Protein AF-A0A7S8IW99-F1 (afdb_monomer_lite)

Radius of gyration: 16.14 Å; chains: 1; bounding box: 48×27×39 Å

Foldseek 3Di:
DAAKFKKKKKWWWFFPFPDPPVDPPPPPDRKIKIFIWIWMAGLHVQDIWTWTWMWTADPVRDIDTQAIWIWDDKDDDRVDQKIKGWTDGPVDPDIKIKIKGQDDPPSQKMKMKIKGWTQDPVPRDIGMIITMMIIGTDD

pLDDT: mean 89.59, std 14.73, range [42.19, 98.81]

Structure (mmCIF, N/CA/C/O backbone):
data_AF-A0A7S8IW99-F1
#
_entry.id   AF-A0A7S8IW99-F1
#
loop_
_atom_site.group_PDB
_atom_site.id
_atom_site.type_symbol
_atom_site.label_atom_id
_atom_site.label_alt_id
_atom_site.label_comp_id
_atom_site.label_asym_id
_atom_site.label_entity_id
_atom_site.label_seq_id
_atom_site.pdbx_PDB_ins_code
_atom_site.Cartn_x
_atom_site.Cartn_y
_atom_site.Cartn_z
_atom_site.occupancy
_atom_site.B_iso_or_equiv
_atom_site.auth_seq_id
_atom_site.auth_comp_id
_atom_site.auth_asym_id
_atom_site.auth_atom_id
_atom_site.pdbx_PDB_model_num
ATOM 1 N N . MET A 1 1 ? -11.623 -0.094 19.473 1.00 73.94 1 MET A N 1
ATOM 2 C CA . MET A 1 1 ? -12.409 0.575 18.415 1.00 73.94 1 MET A CA 1
ATOM 3 C C . MET A 1 1 ? -13.488 -0.394 17.968 1.00 73.94 1 MET A C 1
ATOM 5 O O . MET A 1 1 ? -13.222 -1.588 17.998 1.00 73.94 1 MET A O 1
ATOM 9 N N . THR A 1 2 ? -14.688 0.079 17.649 1.00 80.56 2 THR A N 1
ATOM 10 C CA . THR A 1 2 ? -15.815 -0.746 17.178 1.00 80.56 2 THR A CA 1
ATOM 11 C C . THR A 1 2 ? -16.447 -0.083 15.953 1.00 80.56 2 THR A C 1
ATOM 13 O O . THR A 1 2 ? -16.277 1.120 15.756 1.00 80.56 2 THR A O 1
ATOM 16 N N . GLY A 1 3 ? -17.162 -0.857 15.133 1.00 90.06 3 GLY A N 1
ATOM 17 C CA . GLY A 1 3 ? -17.777 -0.378 13.890 1.00 90.06 3 GLY A CA 1
ATOM 18 C C . GLY A 1 3 ? -16.839 -0.468 12.687 1.00 90.06 3 GLY A C 1
ATOM 19 O O . GLY A 1 3 ? -15.863 -1.214 12.721 1.00 90.06 3 GLY A O 1
ATOM 20 N N . SER A 1 4 ? -17.132 0.297 11.638 1.00 93.88 4 SER A N 1
ATOM 21 C CA . SER A 1 4 ? -16.331 0.353 10.414 1.00 93.88 4 SER A CA 1
ATOM 22 C C . SER A 1 4 ? -15.975 1.788 10.021 1.00 93.88 4 SER A C 1
ATOM 24 O O . SER A 1 4 ? -16.589 2.755 10.484 1.00 93.88 4 SER A O 1
ATOM 26 N N . ALA A 1 5 ? -14.950 1.935 9.185 1.00 95.88 5 ALA A N 1
ATOM 27 C CA . ALA A 1 5 ? -14.549 3.209 8.602 1.00 95.88 5 ALA A CA 1
ATOM 28 C C . ALA A 1 5 ? -13.924 3.006 7.220 1.00 95.88 5 ALA A C 1
ATOM 30 O O . ALA A 1 5 ? -13.206 2.031 6.999 1.00 95.88 5 ALA A O 1
ATOM 31 N N . THR A 1 6 ? -14.158 3.960 6.324 1.00 97.69 6 THR A N 1
ATOM 32 C CA . THR A 1 6 ? -13.476 4.040 5.029 1.00 97.69 6 THR A CA 1
ATOM 33 C C . THR A 1 6 ? -12.437 5.152 5.077 1.00 97.69 6 THR A C 1
ATOM 35 O O . THR A 1 6 ? -12.694 6.196 5.675 1.00 97.69 6 THR A O 1
ATOM 38 N N . TYR A 1 7 ? -11.277 4.939 4.464 1.00 98.25 7 TYR A N 1
ATOM 39 C CA . TYR A 1 7 ? -10.194 5.907 4.361 1.00 98.25 7 TYR A CA 1
ATOM 40 C C . TYR A 1 7 ? -9.758 6.048 2.910 1.00 98.25 7 TYR A C 1
ATOM 42 O O . TYR A 1 7 ? -9.625 5.047 2.208 1.00 98.25 7 TYR A O 1
ATOM 50 N N . HIS A 1 8 ? -9.462 7.283 2.519 1.00 98.25 8 HIS A N 1
ATOM 51 C CA . HIS A 1 8 ? -8.744 7.597 1.288 1.00 98.25 8 HIS A CA 1
ATOM 52 C C . HIS A 1 8 ? -7.327 8.013 1.664 1.00 98.25 8 HIS A C 1
ATOM 54 O O . HIS A 1 8 ? -7.154 8.862 2.548 1.00 98.25 8 HIS A O 1
ATOM 60 N N . ALA A 1 9 ? -6.328 7.395 1.043 1.00 98.19 9 ALA A N 1
ATOM 61 C CA . ALA A 1 9 ? -4.928 7.589 1.374 1.00 98.19 9 ALA A CA 1
ATOM 62 C C . ALA A 1 9 ? -4.072 7.950 0.165 1.00 98.19 9 ALA A C 1
ATOM 64 O O . ALA A 1 9 ? -4.249 7.416 -0.926 1.00 98.19 9 ALA A O 1
ATOM 65 N N . GLU A 1 10 ? -3.103 8.825 0.407 1.00 98.50 10 GLU A N 1
ATOM 66 C CA . GLU A 1 10 ? -2.027 9.133 -0.530 1.00 98.50 10 GLU A CA 1
ATOM 67 C C . GLU A 1 10 ? -0.879 8.153 -0.310 1.00 98.50 10 GLU A C 1
ATOM 69 O O . GLU A 1 10 ? -0.509 7.874 0.836 1.00 98.50 10 GLU A O 1
ATOM 74 N N . VAL A 1 11 ? -0.303 7.653 -1.399 1.00 98.25 11 VAL A N 1
ATOM 75 C CA . VAL A 1 11 ? 0.838 6.733 -1.403 1.00 98.25 11 VAL A CA 1
ATOM 76 C C . VAL A 1 11 ? 2.081 7.513 -1.798 1.00 98.25 11 VAL A C 1
ATOM 78 O O . VAL A 1 11 ? 2.062 8.265 -2.768 1.00 98.25 11 VAL A O 1
ATOM 81 N N . ALA A 1 12 ? 3.179 7.309 -1.076 1.00 96.62 12 ALA A N 1
ATOM 82 C CA . ALA A 1 12 ? 4.473 7.884 -1.420 1.00 96.62 12 ALA A CA 1
ATOM 83 C C . ALA A 1 12 ? 5.603 6.913 -1.073 1.00 96.62 12 ALA A C 1
ATOM 85 O O . ALA A 1 12 ? 5.594 6.287 -0.014 1.00 96.62 12 ALA A O 1
ATOM 86 N N . GLY A 1 13 ? 6.604 6.796 -1.939 1.00 94.06 13 GLY A N 1
ATOM 87 C CA . GLY A 1 13 ? 7.706 5.865 -1.738 1.00 94.06 13 GLY A CA 1
ATOM 88 C C . GLY A 1 13 ? 8.773 5.943 -2.818 1.00 94.06 13 GLY A C 1
ATOM 89 O O . GLY A 1 13 ? 8.914 6.951 -3.509 1.00 94.06 13 GLY A O 1
ATOM 90 N N . GLY A 1 14 ? 9.514 4.853 -2.965 1.00 91.19 14 GLY A N 1
ATOM 91 C CA . GLY A 1 14 ? 10.482 4.668 -4.036 1.00 91.19 14 GLY A CA 1
ATOM 92 C C . GLY A 1 14 ? 10.839 3.201 -4.225 1.00 91.19 14 GLY A C 1
ATOM 93 O O . GLY A 1 14 ? 10.454 2.345 -3.417 1.00 91.19 14 GLY A O 1
ATOM 94 N N . ASP A 1 15 ? 11.583 2.913 -5.284 1.00 87.88 15 ASP A N 1
ATOM 95 C CA . ASP A 1 15 ? 12.213 1.610 -5.430 1.00 87.88 15 ASP A CA 1
ATOM 96 C C . ASP A 1 15 ? 13.332 1.420 -4.389 1.00 87.88 15 ASP A C 1
ATOM 98 O O . ASP A 1 15 ? 13.916 2.357 -3.836 1.00 87.88 15 ASP A O 1
ATOM 102 N N . ALA A 1 16 ? 13.564 0.163 -4.040 1.00 79.69 16 ALA A N 1
ATOM 103 C CA . ALA A 1 16 ? 14.577 -0.292 -3.101 1.00 79.69 16 ALA A CA 1
ATOM 104 C C . ALA A 1 16 ? 15.522 -1.297 -3.772 1.00 79.69 16 ALA A C 1
ATOM 106 O O . ALA A 1 16 ? 16.149 -2.107 -3.083 1.00 79.69 16 ALA A O 1
ATOM 107 N N . ASP A 1 17 ? 15.607 -1.251 -5.104 1.00 68.75 17 ASP A N 1
ATOM 108 C CA . ASP A 1 17 ? 16.451 -2.144 -5.880 1.00 68.75 17 ASP A CA 1
ATOM 109 C C . ASP A 1 17 ? 17.914 -1.874 -5.504 1.00 68.75 17 ASP A C 1
ATOM 111 O O . ASP A 1 17 ? 18.379 -0.731 -5.595 1.00 68.75 17 ASP A O 1
ATOM 115 N N . PRO A 1 18 ? 18.667 -2.883 -5.024 1.00 53.97 18 PRO A N 1
ATOM 116 C CA . PRO A 1 18 ? 20.077 -2.687 -4.756 1.00 53.97 18 PRO A CA 1
ATOM 117 C C . PRO A 1 18 ? 20.735 -2.324 -6.084 1.00 53.97 18 PRO A C 1
ATOM 119 O O . PRO A 1 18 ? 20.720 -3.112 -7.030 1.00 53.97 18 PRO A O 1
ATOM 122 N N . ALA A 1 19 ? 21.297 -1.115 -6.166 1.00 52.72 19 ALA A N 1
ATOM 123 C CA . ALA A 1 19 ? 22.171 -0.764 -7.269 1.00 52.72 19 ALA A CA 1
ATOM 124 C C . ALA A 1 19 ? 23.204 -1.884 -7.399 1.00 52.72 19 ALA A C 1
ATOM 126 O O . ALA A 1 19 ? 23.874 -2.219 -6.421 1.00 52.72 19 ALA A O 1
ATOM 127 N N . ASP A 1 20 ? 23.271 -2.499 -8.577 1.00 46.56 20 ASP A N 1
ATOM 128 C CA . ASP A 1 20 ? 24.303 -3.467 -8.922 1.00 46.56 20 ASP A CA 1
ATOM 129 C C . ASP A 1 20 ? 25.673 -2.868 -8.563 1.00 46.56 20 ASP A C 1
ATOM 131 O O . ASP A 1 20 ? 26.201 -2.013 -9.271 1.00 46.56 20 ASP A O 1
ATOM 135 N N . ALA A 1 21 ? 26.227 -3.286 -7.422 1.00 46.47 21 ALA A N 1
ATOM 136 C CA . ALA A 1 21 ? 27.464 -2.743 -6.869 1.00 46.47 21 ALA A CA 1
ATOM 137 C C . ALA A 1 21 ? 28.689 -3.078 -7.738 1.00 46.47 21 ALA A C 1
ATOM 139 O O . ALA A 1 21 ? 29.788 -2.595 -7.463 1.00 46.47 21 ALA A O 1
ATOM 140 N N . SER A 1 22 ? 28.518 -3.908 -8.776 1.00 44.88 22 SER A N 1
ATOM 141 C CA . SER A 1 22 ? 29.561 -4.238 -9.746 1.00 44.88 22 SER A CA 1
ATOM 142 C C . SER A 1 22 ? 29.675 -3.223 -10.885 1.00 44.88 22 SER A C 1
ATOM 144 O O . SER A 1 22 ? 30.680 -3.216 -11.599 1.00 44.88 22 SER A O 1
ATOM 146 N N . GLN A 1 23 ? 28.701 -2.320 -11.032 1.00 43.75 23 GLN A N 1
ATOM 147 C CA . GLN A 1 23 ? 28.751 -1.262 -12.027 1.00 43.75 23 GLN A CA 1
ATOM 148 C C . GLN A 1 23 ? 28.939 0.082 -11.334 1.00 43.75 23 GLN A C 1
ATOM 150 O O . GLN A 1 23 ? 28.071 0.572 -10.621 1.00 43.75 23 GLN A O 1
ATOM 155 N N . PHE A 1 24 ? 30.062 0.741 -11.627 1.00 42.19 24 PHE A N 1
ATOM 156 C CA . PHE A 1 24 ? 30.322 2.156 -11.321 1.00 42.19 24 PHE A CA 1
ATOM 157 C C . PHE A 1 24 ? 29.396 3.102 -12.123 1.00 42.19 24 PHE A C 1
ATOM 159 O O . PHE A 1 24 ? 29.754 4.229 -12.459 1.00 42.19 24 PHE A O 1
ATOM 166 N N . VAL A 1 25 ? 28.206 2.622 -12.483 1.00 43.88 25 VAL A N 1
ATOM 167 C CA . VAL A 1 25 ? 27.099 3.396 -13.008 1.00 43.88 25 VAL A CA 1
ATOM 168 C C . VAL A 1 25 ? 26.307 3.808 -11.780 1.00 43.88 25 VAL A C 1
ATOM 170 O O . VAL A 1 25 ? 25.609 3.000 -11.174 1.00 43.88 25 VAL A O 1
ATOM 173 N N . VAL A 1 26 ? 26.428 5.077 -11.393 1.00 43.69 26 VAL A N 1
ATOM 174 C CA . VAL A 1 26 ? 25.423 5.728 -10.550 1.00 43.69 26 VAL A CA 1
ATOM 175 C C . VAL A 1 26 ? 24.083 5.436 -11.221 1.00 43.69 26 VAL A C 1
ATOM 177 O O . VAL A 1 26 ? 23.837 6.002 -12.282 1.00 43.69 26 VAL A O 1
ATOM 180 N N . ARG A 1 27 ? 23.256 4.514 -10.698 1.00 49.97 27 ARG A N 1
ATOM 181 C CA . ARG A 1 27 ? 21.891 4.349 -11.213 1.00 49.97 27 ARG A CA 1
ATOM 182 C C . ARG A 1 27 ? 21.226 5.711 -10.992 1.00 49.97 27 ARG A C 1
ATOM 184 O O . ARG A 1 27 ? 21.031 6.079 -9.836 1.00 49.97 27 ARG A O 1
ATOM 191 N N . PRO A 1 28 ? 20.920 6.499 -12.039 1.00 46.88 28 PRO A N 1
ATOM 192 C CA . PRO A 1 28 ? 20.353 7.836 -11.855 1.00 46.88 28 PRO A CA 1
ATOM 193 C C . PRO A 1 28 ? 18.900 7.778 -11.366 1.00 46.88 28 PRO A C 1
ATOM 195 O O . PRO A 1 28 ? 18.261 8.811 -11.197 1.00 46.88 28 PRO A O 1
ATOM 198 N N . TYR A 1 29 ? 18.358 6.572 -11.194 1.00 52.84 29 TYR A N 1
ATOM 199 C CA . TYR A 1 29 ? 16.941 6.308 -11.050 1.00 52.84 29 TYR A CA 1
ATOM 200 C C . TYR A 1 29 ? 16.687 5.727 -9.663 1.00 52.84 29 TYR A C 1
ATOM 202 O O . TYR A 1 29 ? 16.577 4.520 -9.510 1.00 52.84 29 TYR A O 1
ATOM 210 N N . ASN A 1 30 ? 16.620 6.599 -8.654 1.00 64.75 30 ASN A N 1
ATOM 211 C CA . ASN A 1 30 ? 15.677 6.352 -7.569 1.00 64.75 30 ASN A CA 1
ATOM 212 C C . ASN A 1 30 ? 14.319 6.710 -8.172 1.00 64.75 30 ASN A C 1
ATOM 214 O O . ASN A 1 30 ? 13.994 7.895 -8.299 1.00 64.75 30 ASN A O 1
ATOM 218 N N . TYR A 1 31 ? 13.584 5.717 -8.652 1.00 83.25 31 TYR A N 1
ATOM 219 C CA . TYR A 1 31 ? 12.231 5.947 -9.111 1.00 83.25 31 TYR A CA 1
ATOM 220 C C . TYR A 1 31 ? 11.386 6.338 -7.905 1.00 83.25 31 TYR A C 1
ATOM 222 O O . TYR A 1 31 ? 11.366 5.653 -6.880 1.00 83.25 31 TYR A O 1
ATOM 230 N N . LEU A 1 32 ? 10.679 7.458 -8.018 1.00 89.81 32 LEU A N 1
ATOM 231 C CA . LEU A 1 32 ? 9.701 7.824 -7.006 1.00 89.81 32 LEU A CA 1
ATOM 232 C C . LEU A 1 32 ? 8.449 6.983 -7.227 1.00 89.81 32 LEU A C 1
ATOM 234 O O . LEU A 1 32 ? 8.066 6.702 -8.364 1.00 89.81 32 LEU A O 1
ATOM 238 N N . VAL A 1 33 ? 7.805 6.603 -6.132 1.00 93.88 33 VAL A N 1
ATOM 239 C CA . VAL A 1 33 ? 6.495 5.959 -6.151 1.00 93.88 33 VAL A CA 1
ATOM 240 C C . VAL A 1 33 ? 5.477 6.921 -5.569 1.00 93.88 33 VAL A C 1
ATOM 242 O O . VAL A 1 33 ? 5.720 7.539 -4.532 1.00 93.88 33 VAL A O 1
ATOM 245 N N . GLY A 1 34 ? 4.336 7.023 -6.234 1.00 96.31 34 GLY A N 1
ATOM 246 C CA . GLY A 1 34 ? 3.153 7.729 -5.760 1.00 96.31 34 GLY A CA 1
ATOM 247 C C . GLY A 1 34 ? 1.914 6.867 -5.939 1.00 96.31 34 GLY A C 1
ATOM 248 O O . GLY A 1 34 ? 2.021 5.675 -6.227 1.00 96.31 34 GLY A O 1
ATOM 249 N N . GLY A 1 35 ? 0.741 7.471 -5.802 1.00 97.44 35 GLY A N 1
ATOM 250 C CA . GLY A 1 35 ? -0.539 6.825 -6.072 1.00 97.44 35 GLY A CA 1
ATOM 251 C C . GLY A 1 35 ? -1.525 7.032 -4.937 1.00 97.44 35 GLY A C 1
ATOM 252 O O . GLY A 1 35 ? -1.335 7.886 -4.075 1.00 97.44 35 GLY A O 1
ATOM 253 N N . THR A 1 36 ? -2.577 6.224 -4.933 1.00 98.50 36 THR A N 1
ATOM 254 C CA . THR A 1 36 ? -3.650 6.321 -3.938 1.00 98.50 36 THR A CA 1
ATOM 255 C C . THR A 1 36 ? -3.993 4.950 -3.376 1.00 98.50 36 THR A C 1
ATOM 257 O O . THR A 1 36 ? -3.636 3.921 -3.954 1.00 98.50 36 THR A O 1
ATOM 260 N N . ALA A 1 37 ? -4.654 4.928 -2.224 1.00 98.50 37 ALA A N 1
ATOM 261 C CA . ALA A 1 37 ? -5.234 3.723 -1.660 1.00 98.50 37 ALA A CA 1
ATOM 262 C C . ALA A 1 37 ? -6.602 4.004 -1.042 1.00 98.50 37 ALA A C 1
ATOM 264 O O . ALA A 1 37 ? -6.796 5.007 -0.353 1.00 98.50 37 ALA A O 1
ATOM 265 N N . ASP A 1 38 ? -7.517 3.061 -1.232 1.00 98.38 38 ASP A N 1
ATOM 266 C CA . ASP A 1 38 ? -8.839 3.051 -0.621 1.00 98.38 38 ASP A CA 1
ATOM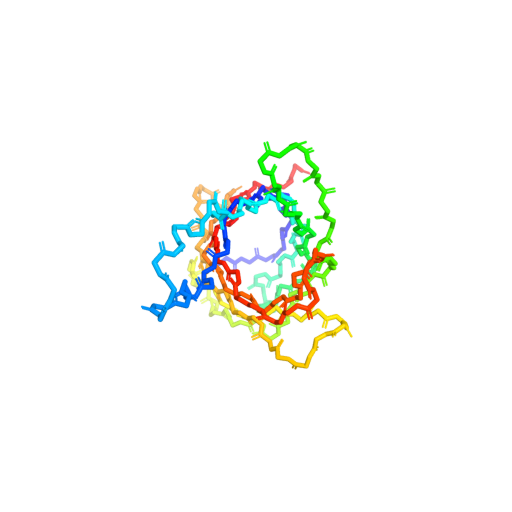 267 C C . ASP A 1 38 ? -8.912 1.904 0.380 1.00 98.38 38 ASP A C 1
ATOM 269 O O . ASP A 1 38 ? -8.675 0.746 0.032 1.00 98.38 38 ASP A O 1
ATOM 273 N N . LEU A 1 39 ? -9.247 2.219 1.630 1.00 98.25 39 LEU A N 1
ATOM 274 C CA . LEU A 1 39 ? -9.250 1.266 2.737 1.00 98.25 39 LEU A CA 1
ATOM 275 C C . LEU A 1 39 ? -10.629 1.232 3.381 1.00 98.25 39 LEU A C 1
ATOM 277 O O . LEU A 1 39 ? -11.146 2.271 3.769 1.00 98.25 39 LEU A O 1
ATOM 281 N N . THR A 1 40 ? -11.209 0.052 3.569 1.00 97.88 40 THR A N 1
ATOM 282 C CA . THR A 1 40 ? -12.407 -0.142 4.398 1.00 97.88 40 THR A CA 1
ATOM 283 C C . THR A 1 40 ? -12.066 -1.077 5.544 1.00 97.88 40 THR A C 1
ATOM 285 O O . THR A 1 40 ? -11.795 -2.256 5.328 1.00 97.88 40 THR A O 1
ATOM 288 N N . PHE A 1 41 ? -12.062 -0.541 6.760 1.00 96.69 41 PHE A N 1
ATOM 289 C CA . PHE A 1 41 ? -11.722 -1.276 7.970 1.00 96.69 41 PHE A CA 1
ATOM 290 C C . PHE A 1 41 ? -12.986 -1.634 8.749 1.00 96.69 41 PHE A C 1
ATOM 292 O O . PHE A 1 41 ? -13.806 -0.757 9.023 1.00 96.69 41 PHE A O 1
ATOM 299 N N . ASP A 1 42 ? -13.120 -2.895 9.149 1.00 95.44 42 ASP A N 1
ATOM 300 C CA . ASP A 1 42 ? -14.090 -3.343 10.148 1.00 95.44 42 ASP A CA 1
ATOM 301 C C . ASP A 1 42 ? -13.341 -3.623 11.455 1.00 95.44 42 ASP A C 1
ATOM 303 O O . ASP A 1 42 ? -12.609 -4.604 11.589 1.00 95.44 42 ASP A O 1
ATOM 307 N N . PHE A 1 43 ? -13.501 -2.739 12.440 1.00 93.62 43 PHE A N 1
ATOM 308 C CA . PHE A 1 43 ? -12.827 -2.849 13.734 1.00 93.62 43 PHE A CA 1
ATOM 309 C C . PHE A 1 43 ? -13.396 -3.968 14.610 1.00 93.62 43 PHE A C 1
ATOM 311 O O . PHE A 1 43 ? -12.723 -4.402 15.545 1.00 93.62 43 PHE A O 1
ATOM 318 N N . GLY A 1 44 ? -14.637 -4.394 14.353 1.00 91.94 44 GLY A N 1
ATOM 319 C CA . GLY A 1 44 ? -15.273 -5.503 15.058 1.00 91.94 44 GLY A CA 1
ATOM 320 C C . GLY A 1 44 ? -14.767 -6.852 14.557 1.00 91.94 44 GLY A C 1
ATOM 321 O O . GLY A 1 44 ? -14.455 -7.722 15.368 1.00 91.94 44 GLY A O 1
ATOM 322 N N . ALA A 1 45 ? -14.645 -7.000 13.237 1.00 92.62 45 ALA A N 1
ATOM 323 C CA . ALA A 1 45 ? -14.115 -8.204 12.599 1.00 92.62 45 ALA A CA 1
ATOM 324 C C . ALA A 1 45 ? -12.576 -8.241 12.541 1.00 92.62 45 ALA A C 1
ATOM 326 O O . ALA A 1 45 ? -11.995 -9.311 12.376 1.00 92.62 45 ALA A O 1
ATOM 327 N N . GLY A 1 46 ? -11.913 -7.090 12.673 1.00 93.94 46 GLY A N 1
ATOM 328 C CA . GLY A 1 46 ? -10.462 -6.960 12.534 1.00 93.94 46 GLY A CA 1
ATOM 329 C C . GLY A 1 46 ? -9.966 -7.162 11.104 1.00 93.94 46 GLY A C 1
ATOM 330 O O . GLY A 1 46 ? -8.855 -7.648 10.902 1.00 93.94 46 GLY A O 1
ATOM 331 N N . THR A 1 47 ? -10.788 -6.802 10.119 1.00 95.19 47 THR A N 1
ATOM 332 C CA . THR A 1 47 ? -10.502 -6.989 8.695 1.00 95.19 47 THR A CA 1
ATOM 333 C C . THR A 1 47 ? -10.300 -5.652 7.989 1.00 95.19 47 THR A C 1
ATOM 335 O O . THR A 1 47 ? -10.930 -4.646 8.320 1.00 95.19 47 THR A O 1
ATOM 338 N N . LEU A 1 48 ? -9.416 -5.655 6.991 1.00 97.44 48 LEU A N 1
ATOM 339 C CA . LEU A 1 48 ? -9.200 -4.550 6.065 1.00 97.44 48 LEU A CA 1
ATOM 340 C C . LEU A 1 48 ? -9.480 -5.044 4.645 1.00 97.44 48 LEU A C 1
ATOM 342 O O . LEU A 1 48 ? -8.930 -6.056 4.220 1.00 97.44 48 LEU A O 1
ATOM 346 N N . ALA A 1 49 ? -10.314 -4.306 3.922 1.00 98.12 49 ALA A N 1
ATOM 347 C CA . ALA A 1 49 ? -10.581 -4.497 2.503 1.00 98.12 49 ALA A CA 1
ATOM 348 C C . ALA A 1 49 ? -10.175 -3.254 1.701 1.00 98.12 49 ALA A C 1
ATOM 350 O O . ALA A 1 49 ? -10.044 -2.162 2.257 1.00 98.12 49 ALA A O 1
ATOM 351 N N . GLY A 1 50 ? -10.033 -3.421 0.387 1.00 98.25 50 GLY A N 1
ATOM 352 C CA . GLY A 1 50 ? -9.647 -2.364 -0.545 1.00 98.25 50 GLY A CA 1
ATOM 353 C C . GLY A 1 50 ? -8.266 -2.610 -1.143 1.00 98.25 50 GLY A C 1
ATOM 354 O O . GLY A 1 50 ? -7.730 -3.715 -1.046 1.00 98.25 50 GLY A O 1
ATOM 355 N N . ALA A 1 51 ? -7.692 -1.578 -1.753 1.00 98.62 51 ALA A N 1
ATOM 356 C CA . ALA A 1 51 ? -6.435 -1.714 -2.472 1.00 98.62 51 ALA A CA 1
ATOM 357 C C . ALA A 1 51 ? -5.624 -0.422 -2.504 1.00 98.62 51 ALA A C 1
ATOM 359 O O . ALA A 1 51 ? -6.129 0.669 -2.236 1.00 98.62 51 ALA A O 1
ATOM 360 N N . MET A 1 52 ? -4.368 -0.586 -2.897 1.00 98.50 52 MET A N 1
ATOM 361 C CA . MET A 1 52 ? -3.442 0.466 -3.280 1.00 98.50 52 MET A CA 1
ATOM 362 C C . MET A 1 52 ? -3.201 0.399 -4.794 1.00 98.50 52 MET A C 1
ATOM 364 O O . MET A 1 52 ? -2.920 -0.675 -5.329 1.00 98.50 52 MET A O 1
ATOM 368 N N . ASP A 1 53 ? -3.245 1.545 -5.469 1.00 98.50 53 ASP A N 1
ATOM 369 C CA . ASP A 1 53 ? -2.989 1.698 -6.904 1.00 98.50 53 ASP A CA 1
ATOM 370 C C . ASP A 1 53 ? -1.743 2.591 -7.115 1.00 98.50 53 ASP A C 1
ATOM 372 O O . ASP A 1 53 ? -1.866 3.792 -7.384 1.00 98.50 53 ASP A O 1
ATOM 376 N N . PRO A 1 54 ? -0.522 2.046 -6.925 1.00 97.69 54 PRO A N 1
ATOM 377 C CA . PRO A 1 54 ? 0.706 2.818 -7.032 1.00 97.69 54 PRO A CA 1
ATOM 378 C C . PRO A 1 54 ? 1.113 3.113 -8.483 1.00 97.69 54 PRO A C 1
ATOM 380 O O . PRO A 1 54 ? 0.871 2.346 -9.423 1.00 97.69 54 PRO A O 1
ATOM 383 N N . THR A 1 55 ? 1.820 4.226 -8.649 1.00 96.81 55 THR A N 1
ATOM 384 C CA . THR A 1 55 ? 2.473 4.647 -9.890 1.00 96.81 55 THR A CA 1
ATOM 385 C C . THR A 1 55 ? 3.949 4.907 -9.655 1.00 96.81 55 THR A C 1
ATOM 387 O O . THR A 1 55 ? 4.339 5.360 -8.582 1.00 96.81 55 THR A O 1
ATOM 390 N N . ILE A 1 56 ? 4.767 4.664 -10.672 1.00 93.06 56 ILE A N 1
ATOM 391 C CA . ILE A 1 56 ? 6.209 4.900 -10.648 1.00 93.06 56 ILE A CA 1
ATOM 392 C C . ILE A 1 56 ? 6.577 6.030 -11.613 1.00 93.06 56 ILE A C 1
ATOM 394 O O . ILE A 1 56 ? 6.041 6.096 -12.723 1.00 93.06 56 ILE A O 1
ATOM 398 N N . TYR A 1 57 ? 7.474 6.916 -11.180 1.00 89.44 57 TYR A N 1
ATOM 399 C CA . TYR A 1 57 ? 7.907 8.102 -11.922 1.00 89.44 57 TYR A CA 1
ATOM 400 C C . TYR A 1 57 ? 9.375 7.987 -12.322 1.00 89.44 57 TYR A C 1
ATOM 402 O O . TYR A 1 57 ? 10.231 7.726 -11.472 1.00 89.44 57 TYR A O 1
ATOM 410 N N . SER A 1 58 ? 9.679 8.244 -13.594 1.00 79.62 58 SER A N 1
ATOM 411 C CA . SER A 1 58 ? 11.047 8.426 -14.087 1.00 79.62 58 SER A CA 1
ATOM 412 C C . SER A 1 58 ? 11.399 9.905 -14.277 1.00 79.62 58 SER A C 1
ATOM 414 O O . SER A 1 58 ? 10.540 10.776 -14.360 1.00 79.62 58 SER A O 1
ATOM 416 N N . TYR A 1 59 ? 12.697 10.195 -14.375 1.00 72.19 59 TYR A N 1
ATOM 417 C CA . TYR A 1 59 ? 13.274 11.544 -14.503 1.00 72.19 59 TYR A CA 1
ATOM 418 C C . TYR A 1 59 ? 12.828 12.353 -15.740 1.00 72.19 59 TYR A C 1
ATOM 420 O O . TYR A 1 59 ? 13.127 13.539 -15.837 1.00 72.19 59 TYR A O 1
ATOM 428 N N . ASN A 1 60 ? 12.181 11.709 -16.710 1.00 77.31 60 ASN A N 1
ATOM 429 C CA . ASN A 1 60 ? 11.609 12.317 -17.914 1.00 77.31 60 ASN A CA 1
ATOM 430 C C . ASN A 1 60 ? 10.102 12.619 -17.764 1.00 77.31 60 ASN A C 1
ATOM 432 O O . ASN A 1 60 ? 9.421 12.770 -18.776 1.00 77.31 60 ASN A O 1
ATOM 436 N N . ASP A 1 61 ? 9.590 12.645 -16.529 1.00 70.94 61 ASP A N 1
ATOM 437 C CA . ASP A 1 61 ? 8.180 12.837 -16.163 1.00 70.94 61 ASP A CA 1
ATOM 438 C C . ASP A 1 61 ? 7.213 11.779 -16.729 1.00 70.94 61 ASP A C 1
ATOM 440 O O . ASP A 1 61 ? 5.992 11.959 -16.733 1.00 70.94 61 ASP A O 1
ATOM 444 N N . GLU A 1 62 ? 7.727 10.628 -17.175 1.00 86.25 62 GLU A N 1
ATOM 445 C CA . GLU A 1 62 ? 6.873 9.501 -17.536 1.00 86.25 62 GLU A CA 1
ATOM 446 C C . GLU A 1 62 ? 6.362 8.810 -16.265 1.00 86.25 62 GLU A C 1
ATOM 448 O O . GLU A 1 62 ? 7.133 8.370 -15.410 1.00 86.25 62 GLU A O 1
ATOM 453 N N . THR A 1 63 ? 5.037 8.707 -16.152 1.00 92.75 63 THR A N 1
ATOM 454 C CA . THR A 1 63 ? 4.360 8.000 -15.060 1.00 92.75 63 THR A CA 1
ATOM 455 C C . THR A 1 63 ? 3.791 6.693 -15.585 1.00 92.75 63 THR A C 1
ATOM 457 O O . THR A 1 63 ? 3.039 6.692 -16.562 1.00 92.75 63 THR A O 1
ATOM 460 N N . ARG A 1 64 ? 4.106 5.575 -14.928 1.00 95.12 64 ARG A N 1
ATOM 461 C CA . ARG A 1 64 ? 3.552 4.258 -15.271 1.00 95.12 64 ARG A CA 1
ATOM 462 C C . ARG A 1 64 ? 2.820 3.650 -14.083 1.00 95.12 64 ARG A C 1
ATOM 464 O O . ARG A 1 64 ? 3.256 3.778 -12.943 1.00 95.12 64 ARG A O 1
ATOM 471 N N . SER A 1 65 ? 1.699 2.984 -14.355 1.00 96.31 65 SER A N 1
ATOM 472 C CA . SER A 1 65 ? 1.000 2.191 -13.341 1.00 96.31 65 SER A CA 1
ATOM 473 C C . SER A 1 65 ? 1.819 0.952 -12.987 1.00 96.31 65 SER A C 1
ATOM 475 O O . SER A 1 65 ? 2.409 0.322 -13.865 1.00 96.31 65 SER A O 1
ATOM 477 N N . LEU A 1 66 ? 1.816 0.598 -11.705 1.00 96.56 66 LEU A N 1
ATOM 478 C CA . LEU A 1 66 ? 2.423 -0.623 -11.176 1.00 96.56 66 LEU A CA 1
ATOM 479 C C . LEU A 1 66 ? 1.388 -1.744 -10.954 1.00 96.56 66 LEU A C 1
ATOM 481 O O . LEU A 1 66 ? 1.699 -2.794 -10.390 1.00 96.56 66 LEU A O 1
ATOM 485 N N . GLY A 1 67 ? 0.153 -1.532 -11.416 1.00 97.50 67 GLY A N 1
ATOM 486 C CA . GLY A 1 67 ? -0.975 -2.417 -11.154 1.00 97.50 67 GLY A CA 1
ATOM 487 C C . GLY A 1 67 ? -1.538 -2.257 -9.742 1.00 97.50 67 GLY A C 1
ATOM 488 O O . GLY A 1 67 ? -1.037 -1.484 -8.930 1.00 97.50 67 GLY A O 1
ATOM 489 N N . ARG A 1 68 ? -2.610 -2.998 -9.470 1.00 98.44 68 ARG A N 1
ATOM 490 C CA . ARG A 1 68 ? -3.376 -2.919 -8.225 1.00 98.44 68 ARG A CA 1
ATOM 491 C C . ARG A 1 68 ? -2.848 -3.904 -7.186 1.00 98.44 68 ARG A C 1
ATOM 493 O O . ARG A 1 68 ? -2.622 -5.073 -7.504 1.00 98.44 68 ARG A O 1
ATOM 500 N N . TYR A 1 69 ? -2.694 -3.435 -5.952 1.00 98.75 69 TYR A N 1
ATOM 501 C CA . TYR A 1 69 ? -2.290 -4.228 -4.793 1.00 98.75 69 TYR A CA 1
ATOM 502 C C . TYR A 1 69 ? -3.447 -4.319 -3.797 1.00 98.75 69 TYR A C 1
ATOM 504 O O . TYR A 1 69 ? -3.730 -3.363 -3.079 1.00 98.75 69 TYR A O 1
ATOM 512 N N . GLU A 1 70 ? -4.113 -5.469 -3.743 1.00 98.75 70 GLU A N 1
ATOM 513 C CA . GLU A 1 70 ? -5.207 -5.739 -2.806 1.00 98.75 70 GLU A CA 1
ATOM 514 C C . GLU A 1 70 ? -4.670 -5.956 -1.385 1.00 98.75 70 GLU A C 1
ATOM 516 O O . GLU A 1 70 ? -3.653 -6.634 -1.189 1.00 98.75 70 GLU A O 1
ATOM 521 N N . PHE A 1 71 ? -5.375 -5.430 -0.380 1.00 98.62 71 PHE A N 1
ATOM 522 C CA . PHE A 1 71 ? -5.084 -5.732 1.021 1.00 98.62 71 PHE A CA 1
ATOM 523 C C . PHE A 1 71 ? -5.587 -7.132 1.372 1.00 98.62 71 PHE A C 1
ATOM 525 O O . PHE A 1 71 ? -6.769 -7.440 1.226 1.00 98.62 71 PHE A O 1
ATOM 532 N N . VAL A 1 72 ? -4.692 -7.982 1.873 1.00 98.50 72 VAL A N 1
ATOM 533 C CA . VAL A 1 72 ? -5.012 -9.358 2.273 1.00 98.50 72 VAL A CA 1
ATOM 534 C C . VAL A 1 72 ? -4.377 -9.700 3.620 1.00 98.50 72 VAL A C 1
ATOM 536 O O . VAL A 1 72 ? -3.445 -9.036 4.076 1.00 98.50 72 VAL A O 1
ATOM 539 N N . ASN A 1 73 ? -4.883 -10.754 4.268 1.00 98.06 73 ASN A N 1
ATOM 540 C CA . ASN A 1 73 ? -4.319 -11.325 5.499 1.00 98.06 73 ASN A CA 1
ATOM 541 C C . ASN A 1 73 ? -4.092 -10.288 6.615 1.00 98.06 73 ASN A C 1
ATOM 543 O O . ASN A 1 73 ? -3.019 -10.217 7.215 1.00 98.06 73 ASN A O 1
ATOM 547 N N . THR A 1 74 ? -5.106 -9.458 6.871 1.00 98.19 74 THR A N 1
ATOM 548 C CA . THR A 1 74 ? -5.070 -8.429 7.915 1.00 98.19 74 THR A CA 1
ATOM 549 C C . THR A 1 74 ? -4.890 -9.038 9.301 1.00 98.19 74 THR A C 1
ATOM 551 O O . THR A 1 74 ? -5.549 -10.013 9.660 1.00 98.19 74 THR A O 1
ATOM 554 N N . VAL A 1 75 ? -4.042 -8.409 10.108 1.00 97.81 75 VAL A N 1
ATOM 555 C CA . VAL A 1 75 ? -3.855 -8.702 11.526 1.00 97.81 75 VAL A CA 1
ATOM 556 C C . VAL A 1 75 ? -4.217 -7.459 12.327 1.00 97.81 75 VAL A C 1
ATOM 558 O O . VAL A 1 75 ? -3.577 -6.412 12.212 1.00 97.81 75 VAL A O 1
ATOM 561 N N . PHE A 1 76 ? -5.246 -7.580 13.164 1.00 96.88 76 PHE A N 1
ATOM 562 C CA . PHE A 1 76 ? -5.693 -6.521 14.060 1.00 96.88 76 PHE A CA 1
ATOM 563 C C . PHE A 1 76 ? -6.270 -7.108 15.348 1.00 96.88 76 PHE A C 1
ATOM 565 O O . PHE A 1 76 ? -7.165 -7.950 15.323 1.00 96.88 76 PHE A O 1
ATOM 572 N N . GLY A 1 77 ? -5.760 -6.648 16.490 1.00 90.00 77 GLY A N 1
ATOM 573 C CA . GLY A 1 77 ? -6.318 -6.985 17.798 1.00 90.00 77 GLY A CA 1
ATOM 574 C C . GLY A 1 77 ? -7.416 -6.004 18.195 1.00 90.00 77 GLY A C 1
ATOM 575 O O . GLY A 1 77 ? -7.235 -4.793 18.077 1.00 90.00 77 GLY A O 1
ATOM 576 N N . VAL A 1 78 ? -8.534 -6.500 18.730 1.00 84.44 78 VAL A N 1
ATOM 577 C CA . VAL A 1 78 ? -9.607 -5.638 19.251 1.00 84.44 78 VAL A CA 1
ATOM 578 C C . VAL A 1 78 ? -9.041 -4.659 20.284 1.00 84.44 78 VAL A C 1
ATOM 580 O O . VAL A 1 78 ? -8.417 -5.053 21.265 1.00 84.44 78 VAL A O 1
ATOM 583 N N . GLY A 1 79 ? -9.261 -3.362 20.053 1.00 83.06 79 GLY A N 1
ATOM 584 C CA . GLY A 1 79 ? -8.753 -2.292 20.923 1.00 83.06 79 GLY A CA 1
ATOM 585 C C . GLY A 1 79 ? -7.326 -1.825 20.617 1.00 83.06 79 GLY A C 1
ATOM 586 O O . GLY A 1 79 ? -6.924 -0.795 21.150 1.00 83.06 79 GLY A O 1
ATOM 587 N N . SER A 1 80 ? -6.601 -2.512 19.730 1.00 91.75 80 SER A N 1
ATOM 588 C CA . SER A 1 80 ? -5.301 -2.070 19.220 1.00 91.75 80 SER A CA 1
ATOM 589 C C . SER A 1 80 ? -5.44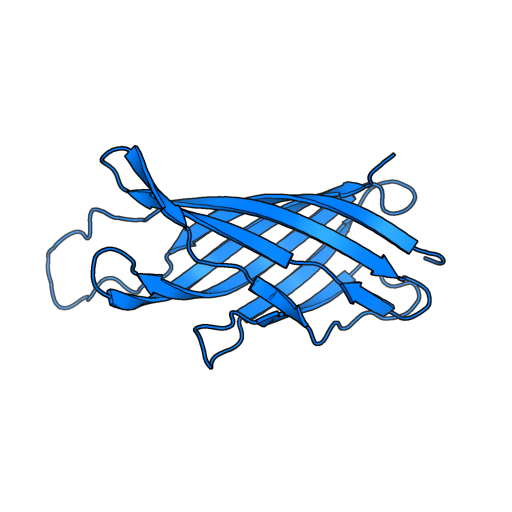1 -0.780 18.418 1.00 91.75 80 SER A C 1
ATOM 591 O O . SER A 1 80 ? -6.466 -0.542 17.785 1.00 91.75 80 SER A O 1
ATOM 593 N N . THR A 1 81 ? -4.391 0.035 18.403 1.00 95.00 81 THR A N 1
ATOM 594 C CA . THR A 1 81 ? -4.223 1.143 17.450 1.00 95.00 81 THR A CA 1
ATOM 595 C C . THR A 1 81 ? -3.359 0.753 16.257 1.00 95.00 81 THR A C 1
ATOM 597 O O . THR A 1 81 ? -3.279 1.505 15.296 1.00 95.00 81 THR A O 1
ATOM 600 N N . GLN A 1 82 ? -2.726 -0.416 16.300 1.00 97.25 82 GLN A N 1
ATOM 601 C CA . GLN A 1 82 ? -1.831 -0.921 15.267 1.00 97.25 82 GLN A CA 1
ATOM 602 C C . GLN A 1 82 ? -2.482 -2.074 14.506 1.00 97.25 82 GLN A C 1
ATOM 604 O O . GLN A 1 82 ? -3.206 -2.883 15.097 1.00 97.25 82 GLN A O 1
ATOM 609 N N . PHE A 1 83 ? -2.187 -2.153 13.215 1.00 97.94 83 PHE A N 1
ATOM 610 C CA . PHE A 1 83 ? -2.630 -3.212 12.315 1.00 97.94 83 PHE A CA 1
ATOM 611 C C . PHE A 1 83 ? -1.507 -3.567 11.336 1.00 97.94 83 PHE A C 1
ATOM 613 O O . PHE A 1 83 ? -0.615 -2.761 11.079 1.00 97.94 83 PHE A O 1
ATOM 620 N N . SER A 1 84 ? -1.534 -4.768 10.777 1.00 98.75 84 SER A N 1
ATOM 621 C CA . SER A 1 84 ? -0.598 -5.186 9.730 1.00 98.75 84 SER A CA 1
ATOM 622 C C . SER A 1 84 ? -1.285 -6.114 8.737 1.00 98.75 84 SER A C 1
ATOM 624 O O . SER A 1 84 ? -2.460 -6.449 8.895 1.00 98.75 84 SER A O 1
ATOM 626 N N . GLY A 1 85 ? -0.580 -6.492 7.678 1.00 98.56 85 GLY A N 1
ATOM 627 C CA . GLY A 1 85 ? -1.093 -7.426 6.688 1.00 98.56 85 GLY A CA 1
ATOM 628 C C . GLY A 1 85 ? -0.192 -7.519 5.472 1.00 98.56 85 GLY A C 1
ATOM 629 O O . GLY A 1 85 ? 0.992 -7.166 5.519 1.00 98.56 85 GLY A O 1
ATOM 630 N N . GLN A 1 86 ? -0.763 -8.024 4.386 1.00 98.81 86 GLN A N 1
ATOM 631 C CA . GLN A 1 86 ? -0.057 -8.313 3.149 1.00 98.81 86 GLN A CA 1
ATOM 632 C C . GLN A 1 86 ? -0.704 -7.622 1.948 1.00 98.81 86 GLN A C 1
ATOM 634 O O . GLN A 1 86 ? -1.874 -7.243 1.979 1.00 98.81 86 GLN A O 1
ATOM 639 N N . LEU A 1 87 ? 0.085 -7.455 0.888 1.00 98.69 87 LEU A N 1
ATOM 640 C CA . LEU A 1 87 ? -0.329 -6.846 -0.375 1.00 98.69 87 LEU A CA 1
ATOM 641 C C . LEU A 1 87 ? -0.242 -7.889 -1.486 1.00 98.69 87 LEU A C 1
ATOM 643 O O . LEU A 1 87 ? 0.827 -8.463 -1.692 1.00 98.69 87 LEU A O 1
ATOM 647 N N . ALA A 1 88 ? -1.337 -8.109 -2.208 1.00 98.62 88 ALA A N 1
ATOM 648 C CA . ALA A 1 88 ? -1.390 -9.044 -3.326 1.00 98.62 88 ALA A CA 1
ATOM 649 C C . ALA A 1 88 ? -1.566 -8.299 -4.652 1.00 98.62 88 ALA A C 1
ATOM 651 O O . ALA A 1 88 ? -2.514 -7.536 -4.812 1.00 98.62 88 ALA A O 1
ATOM 652 N N . ASN A 1 89 ? -0.686 -8.558 -5.617 1.00 98.31 89 ASN A N 1
ATOM 653 C CA . ASN A 1 89 ? -0.825 -8.079 -6.991 1.00 98.31 89 ASN A CA 1
ATOM 654 C C . ASN A 1 89 ? -1.097 -9.281 -7.898 1.00 98.31 89 ASN A C 1
ATOM 656 O O . ASN A 1 89 ? -0.363 -10.263 -7.844 1.00 98.31 89 ASN A O 1
ATOM 660 N N . ALA A 1 90 ? -2.135 -9.211 -8.734 1.00 96.81 90 ALA A N 1
ATOM 661 C CA . ALA A 1 90 ? -2.571 -10.345 -9.556 1.00 96.81 90 ALA A CA 1
ATOM 662 C C . ALA A 1 90 ? -1.512 -10.835 -10.563 1.00 96.81 90 ALA A C 1
ATOM 664 O O . ALA A 1 90 ? -1.579 -11.974 -11.020 1.00 96.81 90 ALA A O 1
ATOM 665 N N . SER A 1 91 ? -0.545 -9.983 -10.904 1.00 95.81 91 SER A N 1
ATOM 666 C CA . SER A 1 91 ? 0.542 -10.299 -11.833 1.00 95.81 91 SER A CA 1
ATOM 667 C C . SER A 1 91 ? 1.786 -10.865 -11.141 1.00 95.81 91 SER A C 1
ATOM 669 O O . SER A 1 91 ? 2.750 -11.199 -11.827 1.00 95.81 91 SER A O 1
ATOM 671 N N . LEU A 1 92 ? 1.801 -10.953 -9.805 1.00 96.69 92 LEU A N 1
ATOM 672 C CA . LEU A 1 92 ? 2.957 -11.361 -9.005 1.00 96.69 92 LEU A CA 1
ATOM 673 C C . LEU A 1 92 ? 2.602 -12.545 -8.100 1.00 96.69 92 LEU A C 1
ATOM 675 O O . LEU A 1 92 ? 1.482 -12.665 -7.611 1.00 96.69 92 LEU A O 1
ATOM 679 N N . THR A 1 93 ? 3.573 -13.421 -7.850 1.00 95.06 93 THR A N 1
ATOM 680 C CA . THR A 1 93 ? 3.412 -14.539 -6.907 1.00 95.06 93 THR A CA 1
ATOM 681 C C . THR A 1 93 ? 3.738 -14.144 -5.473 1.00 95.06 93 THR A C 1
ATOM 683 O O . THR A 1 93 ? 3.129 -14.659 -4.537 1.00 95.06 93 THR A O 1
ATOM 686 N N . ASP A 1 94 ? 4.700 -13.239 -5.304 1.00 96.94 94 ASP A N 1
ATOM 687 C CA . ASP A 1 94 ? 5.190 -12.826 -3.996 1.00 96.94 94 ASP A CA 1
ATOM 688 C 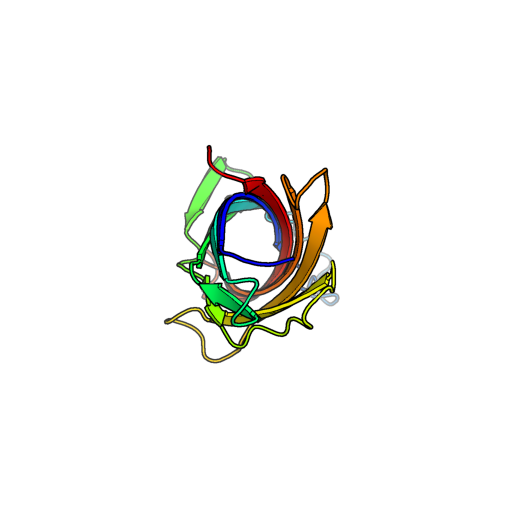C . ASP A 1 94 ? 4.291 -11.739 -3.400 1.00 96.94 94 ASP A C 1
ATOM 690 O O . ASP A 1 94 ? 3.837 -10.822 -4.090 1.00 96.94 94 ASP A O 1
ATOM 694 N N . LEU A 1 95 ? 4.046 -11.838 -2.094 1.00 98.25 95 LEU A N 1
ATOM 695 C CA . LEU A 1 95 ? 3.237 -10.871 -1.360 1.00 98.25 95 LEU A CA 1
ATOM 696 C C . LEU A 1 95 ? 4.103 -9.745 -0.798 1.00 98.25 95 LEU A C 1
ATOM 698 O O . LEU A 1 95 ? 5.174 -9.976 -0.235 1.00 98.25 95 LEU A O 1
ATOM 702 N N . GLY A 1 96 ? 3.585 -8.523 -0.880 1.00 98.25 96 GLY A N 1
ATOM 703 C CA . GLY A 1 96 ? 4.079 -7.407 -0.085 1.00 98.25 96 GLY A CA 1
ATOM 704 C C . GLY A 1 96 ? 3.591 -7.473 1.362 1.00 98.25 96 GLY A C 1
ATOM 705 O O . GLY A 1 96 ? 2.774 -8.318 1.731 1.00 98.25 96 GLY A O 1
ATOM 706 N N . THR A 1 97 ? 4.072 -6.552 2.190 1.00 98.62 97 THR A N 1
ATOM 707 C CA . THR A 1 97 ? 3.694 -6.427 3.604 1.00 98.62 97 THR A CA 1
ATOM 708 C C . THR A 1 97 ? 3.475 -4.973 3.983 1.00 98.62 97 THR A C 1
ATOM 710 O O . THR A 1 97 ? 4.063 -4.070 3.385 1.00 98.62 97 THR A O 1
ATOM 713 N N . PHE A 1 98 ? 2.658 -4.748 5.008 1.00 98.75 98 PHE A N 1
ATOM 714 C CA . PHE A 1 98 ? 2.474 -3.426 5.592 1.00 98.75 98 PHE A CA 1
ATOM 715 C C . PHE A 1 98 ? 2.285 -3.475 7.103 1.00 98.75 98 PHE A C 1
ATOM 717 O O . PHE A 1 98 ? 1.814 -4.466 7.660 1.00 98.75 98 PHE A O 1
ATOM 724 N N . ASN A 1 99 ? 2.636 -2.368 7.758 1.00 98.62 99 ASN A N 1
ATOM 725 C CA . ASN A 1 99 ? 2.403 -2.133 9.180 1.00 98.62 99 ASN A CA 1
ATOM 726 C C . ASN A 1 99 ? 1.874 -0.713 9.361 1.00 98.62 99 ASN A C 1
ATOM 728 O O . ASN A 1 99 ? 2.522 0.244 8.933 1.00 98.62 99 ASN A O 1
ATOM 732 N N . GLY A 1 100 ? 0.705 -0.587 9.981 1.00 98.25 100 GLY A N 1
ATOM 733 C CA . GLY A 1 100 ? -0.028 0.660 10.117 1.00 98.25 100 GLY A CA 1
ATOM 734 C C . GLY A 1 100 ? -0.445 0.993 11.543 1.00 98.25 100 GLY A C 1
ATOM 735 O O . GLY A 1 100 ? -0.469 0.151 12.442 1.00 98.25 100 GLY A O 1
ATOM 736 N N . LEU A 1 101 ? -0.786 2.264 11.723 1.00 97.69 101 LEU A N 1
ATOM 737 C CA . LEU A 1 101 ? -1.214 2.886 12.964 1.00 97.69 101 LEU A CA 1
ATOM 738 C C . LEU A 1 101 ? -2.418 3.788 12.682 1.00 97.69 101 LEU A C 1
ATOM 740 O O . LEU A 1 101 ? -2.371 4.640 11.795 1.00 97.69 101 LEU A O 1
ATOM 744 N N . PHE A 1 102 ? -3.472 3.640 13.478 1.00 97.44 102 PHE A N 1
ATOM 745 C CA . PHE A 1 102 ? -4.566 4.599 13.560 1.00 97.44 102 PHE A CA 1
ATOM 746 C C . PHE A 1 102 ? -4.181 5.780 14.451 1.00 97.44 102 PHE A C 1
ATOM 748 O O . PHE A 1 102 ? -3.636 5.605 15.543 1.00 97.44 102 PHE A O 1
ATOM 755 N N . THR A 1 103 ? -4.507 6.983 13.995 1.00 95.31 103 THR A N 1
ATOM 756 C CA . THR A 1 103 ? -4.172 8.258 14.633 1.00 95.31 103 THR A CA 1
ATOM 757 C C . THR A 1 103 ? -5.393 9.188 14.677 1.00 95.31 103 THR A C 1
ATOM 759 O O . THR A 1 103 ? -6.395 8.981 13.989 1.00 95.31 103 THR A O 1
ATOM 762 N N . GLY A 1 104 ? -5.330 10.193 15.552 1.00 91.94 104 GLY A N 1
ATOM 763 C CA . GLY A 1 104 ? -6.402 11.158 15.776 1.00 91.94 104 GLY A CA 1
ATOM 764 C C . GLY A 1 104 ? -7.580 10.612 16.601 1.00 91.94 104 GLY A C 1
ATOM 765 O O . GLY A 1 104 ? -7.688 9.406 16.855 1.00 91.94 104 GLY A O 1
ATOM 766 N N . PRO A 1 105 ? -8.488 11.495 17.056 1.00 90.69 105 PRO A N 1
ATOM 767 C CA . PRO A 1 105 ? -9.691 11.082 17.767 1.00 90.69 105 PRO A CA 1
ATOM 768 C C . PRO A 1 105 ? -10.509 10.104 16.925 1.00 90.69 105 PRO A C 1
ATOM 770 O O . PRO A 1 105 ? -10.744 10.345 15.745 1.00 90.69 105 PRO A O 1
ATOM 773 N N . GLN A 1 106 ? -10.949 9.003 17.538 1.00 91.06 106 GLN A N 1
ATOM 774 C CA . GLN A 1 106 ? -11.798 7.998 16.883 1.00 91.06 106 GLN A CA 1
ATOM 775 C C . GLN A 1 106 ? -11.207 7.419 15.580 1.00 91.06 106 GLN A C 1
ATOM 777 O O . GLN A 1 106 ? -11.963 7.057 14.677 1.00 91.06 106 GLN A O 1
ATOM 782 N N . ALA A 1 107 ? -9.872 7.329 15.489 1.00 94.19 107 ALA A N 1
ATOM 783 C CA . ALA A 1 107 ? -9.163 6.878 14.290 1.00 94.19 107 ALA A CA 1
ATOM 784 C C . ALA A 1 107 ? -9.532 7.689 13.039 1.00 94.19 107 ALA A C 1
ATOM 786 O O . ALA A 1 107 ? -9.829 7.128 11.985 1.00 94.19 107 ALA A O 1
ATOM 787 N N . ALA A 1 108 ? -9.548 9.017 13.164 1.00 96.19 108 ALA A N 1
ATOM 788 C CA . ALA A 1 108 ? -9.796 9.924 12.046 1.00 96.19 108 ALA A CA 1
ATOM 789 C C . ALA A 1 108 ? -8.738 9.810 10.933 1.00 96.19 108 ALA A C 1
ATOM 791 O O . ALA A 1 108 ? -9.018 10.144 9.783 1.00 96.19 108 ALA A O 1
ATOM 792 N N . GLU A 1 109 ? -7.539 9.327 11.257 1.00 97.31 109 GLU A N 1
ATOM 793 C CA . GLU A 1 109 ? -6.424 9.195 10.324 1.00 97.31 109 GLU A CA 1
ATOM 794 C C . GLU A 1 109 ? -5.743 7.831 10.477 1.00 97.31 109 GLU A C 1
ATOM 796 O O . GLU A 1 109 ? -5.839 7.175 11.518 1.00 97.31 109 GLU A O 1
ATOM 801 N N . LEU A 1 110 ? -5.015 7.415 9.445 1.00 97.12 110 LEU A N 1
ATOM 802 C CA . LEU A 1 110 ? -4.083 6.297 9.518 1.00 97.12 110 LEU A CA 1
ATOM 803 C C . LEU A 1 110 ? -2.786 6.624 8.789 1.00 97.12 110 LEU A C 1
ATOM 805 O O . LEU A 1 110 ? -2.763 7.413 7.847 1.00 97.12 110 LEU A O 1
ATOM 809 N N . ILE A 1 111 ? -1.711 5.980 9.219 1.00 98.00 111 ILE A N 1
ATOM 810 C CA . ILE A 1 111 ? -0.430 5.957 8.521 1.00 98.00 111 ILE A CA 1
ATOM 811 C C . ILE A 1 111 ? 0.082 4.524 8.505 1.00 98.00 111 ILE A C 1
ATOM 813 O O . ILE A 1 111 ? -0.064 3.811 9.497 1.00 98.00 111 ILE A O 1
ATOM 817 N N . ALA A 1 112 ? 0.688 4.092 7.408 1.00 98.44 112 ALA A N 1
ATOM 818 C CA . ALA A 1 112 ? 1.386 2.816 7.370 1.00 98.44 112 ALA A CA 1
ATOM 819 C C . ALA A 1 112 ? 2.658 2.901 6.545 1.00 98.44 112 ALA A C 1
ATOM 821 O O . ALA A 1 112 ? 2.744 3.698 5.616 1.00 98.44 112 ALA A O 1
ATOM 822 N N . GLN A 1 113 ? 3.609 2.037 6.875 1.00 98.44 113 GLN A N 1
ATOM 823 C CA . GLN A 1 113 ? 4.754 1.721 6.031 1.00 98.44 113 GLN A CA 1
ATOM 824 C C . GLN A 1 113 ? 4.506 0.404 5.301 1.00 98.44 113 GLN A C 1
ATOM 826 O O . GLN A 1 113 ? 3.837 -0.489 5.837 1.00 98.44 113 GLN A O 1
ATOM 831 N N . TRP A 1 114 ? 5.081 0.260 4.115 1.00 98.19 114 TRP A N 1
ATOM 832 C CA . TRP A 1 114 ? 4.872 -0.913 3.279 1.00 98.19 114 TRP A CA 1
ATOM 833 C C . TRP A 1 114 ? 6.089 -1.265 2.429 1.00 98.19 114 TRP A C 1
ATOM 835 O O . TRP A 1 114 ? 6.936 -0.417 2.140 1.00 98.19 114 TRP A O 1
ATOM 845 N N . TRP A 1 115 ? 6.127 -2.530 2.013 1.00 97.44 115 TRP A N 1
ATOM 846 C CA . TRP A 1 115 ? 7.050 -3.075 1.023 1.00 97.44 115 TRP A CA 1
ATOM 847 C C . TRP A 1 115 ? 6.293 -3.994 0.079 1.00 97.44 115 TRP A C 1
ATOM 849 O O . TRP A 1 115 ? 5.436 -4.753 0.531 1.00 97.44 115 TRP A O 1
ATOM 859 N N . ALA A 1 116 ? 6.609 -3.967 -1.211 1.00 97.50 116 ALA A N 1
ATOM 860 C CA . ALA A 1 116 ? 5.975 -4.863 -2.171 1.00 97.50 116 ALA A CA 1
ATOM 861 C C . ALA A 1 116 ? 6.904 -5.185 -3.347 1.00 97.50 116 ALA A C 1
ATOM 863 O O . ALA A 1 116 ? 7.638 -4.299 -3.789 1.00 97.50 116 ALA A O 1
ATOM 864 N N . PRO A 1 117 ? 6.880 -6.422 -3.871 1.00 96.94 117 PRO A N 1
ATOM 865 C CA . PRO A 1 117 ? 7.552 -6.727 -5.124 1.00 96.94 117 PRO A CA 1
ATOM 866 C C . PRO A 1 117 ? 6.871 -5.980 -6.274 1.00 96.94 117 PRO A C 1
ATOM 868 O O . PRO A 1 117 ? 5.669 -5.706 -6.220 1.00 96.94 117 PRO A O 1
ATOM 871 N N . TYR A 1 118 ? 7.623 -5.675 -7.326 1.00 95.56 118 TYR A N 1
ATOM 872 C CA . TYR A 1 118 ? 7.093 -5.131 -8.575 1.00 95.56 118 TYR A CA 1
ATOM 873 C C . TYR A 1 118 ? 7.894 -5.641 -9.774 1.00 95.56 118 TYR A C 1
ATOM 875 O O . TYR A 1 118 ? 8.977 -6.208 -9.620 1.00 95.56 118 TYR A O 1
ATOM 883 N N . VAL A 1 119 ? 7.357 -5.432 -10.974 1.00 93.62 119 VAL A N 1
ATOM 884 C CA . VAL A 1 119 ? 8.116 -5.555 -12.221 1.00 93.62 119 VAL A CA 1
ATOM 885 C C . VAL A 1 119 ? 8.360 -4.150 -12.742 1.00 93.62 119 VAL A C 1
ATOM 887 O O . VAL A 1 119 ? 7.413 -3.386 -12.941 1.00 93.62 119 VAL A O 1
ATOM 890 N N . ASN A 1 120 ? 9.626 -3.808 -12.959 1.00 90.06 120 ASN A N 1
ATOM 891 C CA . ASN A 1 120 ? 10.005 -2.522 -13.505 1.00 90.06 120 ASN A CA 1
ATOM 892 C C . ASN A 1 120 ? 9.420 -2.376 -14.917 1.00 90.06 120 ASN A C 1
ATOM 894 O O . ASN A 1 120 ? 9.758 -3.162 -15.804 1.00 90.06 120 ASN A O 1
ATOM 898 N N . PRO A 1 121 ? 8.562 -1.376 -15.171 1.00 90.50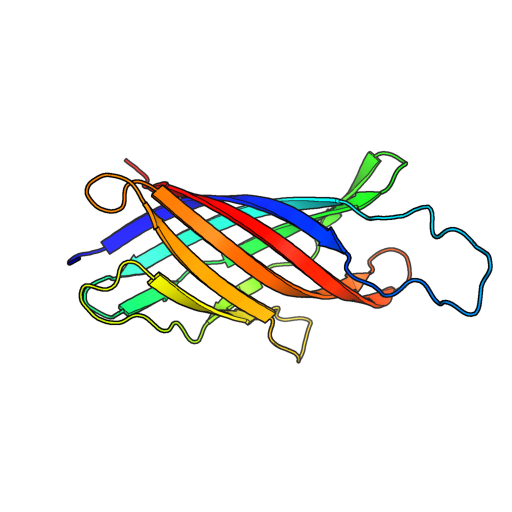 121 PRO A N 1
ATOM 899 C CA . PRO A 1 121 ? 7.853 -1.303 -16.438 1.00 90.50 121 PRO A CA 1
ATOM 900 C C . PRO A 1 121 ? 8.754 -0.882 -17.608 1.00 90.50 121 PRO A C 1
ATOM 902 O O . PRO A 1 121 ? 8.320 -0.991 -18.752 1.00 90.50 121 PRO A O 1
ATOM 905 N N . TRP A 1 122 ? 9.974 -0.387 -17.364 1.00 87.31 122 TRP A N 1
ATOM 906 C CA . TRP A 1 122 ? 10.939 -0.017 -18.406 1.00 87.31 122 TRP A CA 1
ATOM 907 C C . TRP A 1 122 ? 11.929 -1.138 -18.730 1.00 87.31 122 TRP A C 1
ATOM 909 O O . TRP A 1 122 ? 12.302 -1.284 -19.893 1.00 87.31 122 TRP A O 1
ATOM 919 N N . THR A 1 123 ? 12.351 -1.925 -17.736 1.00 86.56 123 THR A N 1
ATOM 920 C CA . THR A 1 123 ? 13.365 -2.984 -17.916 1.00 86.56 123 THR A CA 1
ATOM 921 C C . THR A 1 123 ? 12.791 -4.398 -17.890 1.00 86.56 123 THR A C 1
ATOM 923 O O . THR A 1 123 ? 13.461 -5.334 -18.317 1.00 86.56 123 THR A O 1
ATOM 926 N N . ASN A 1 124 ? 11.550 -4.560 -17.423 1.00 88.31 124 ASN A N 1
ATOM 927 C CA . ASN A 1 124 ? 10.900 -5.845 -17.163 1.00 88.31 124 ASN A CA 1
ATOM 928 C C . ASN A 1 124 ? 11.638 -6.719 -16.124 1.00 88.31 124 ASN A C 1
ATOM 930 O O . ASN A 1 124 ? 11.423 -7.928 -16.051 1.00 88.31 124 ASN A O 1
ATOM 934 N N . GLU A 1 125 ? 12.510 -6.110 -15.319 1.00 88.19 125 GLU A N 1
ATOM 935 C CA . GLU A 1 125 ? 13.204 -6.763 -14.209 1.00 88.19 125 GLU A 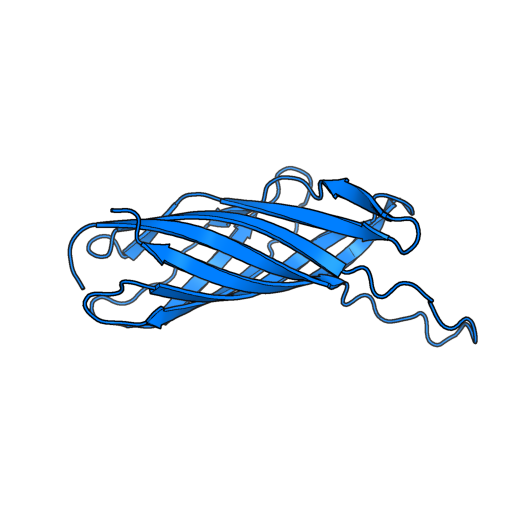CA 1
ATOM 936 C C . GLU A 1 125 ? 12.330 -6.746 -12.951 1.00 88.19 125 GLU A C 1
ATOM 938 O O . GLU A 1 125 ? 11.577 -5.800 -12.714 1.00 88.19 125 GLU A O 1
ATOM 943 N N . SER A 1 126 ? 12.430 -7.788 -12.127 1.00 90.56 126 SER A N 1
ATOM 944 C CA . SER A 1 126 ? 11.798 -7.797 -10.807 1.00 90.56 126 SER A CA 1
ATOM 945 C C . SER A 1 126 ? 12.551 -6.888 -9.845 1.00 90.56 126 SER A C 1
ATOM 947 O O . SER A 1 126 ? 13.782 -6.864 -9.845 1.00 90.56 126 SER A O 1
ATOM 949 N N . GLY A 1 127 ? 11.806 -6.208 -8.984 1.00 90.25 127 GLY A N 1
ATOM 950 C CA . GLY A 1 127 ? 12.369 -5.334 -7.972 1.00 90.25 127 GLY A CA 1
ATOM 951 C C . GLY A 1 127 ? 11.516 -5.246 -6.714 1.00 90.25 127 GLY A C 1
ATOM 952 O O . GLY A 1 127 ? 10.487 -5.917 -6.582 1.00 90.25 127 GLY A O 1
ATOM 953 N N . LEU A 1 128 ? 11.943 -4.396 -5.785 1.00 92.94 128 LEU A N 1
ATOM 954 C CA . LEU A 1 128 ? 11.250 -4.122 -4.532 1.00 92.94 128 LEU A CA 1
ATOM 955 C C . LEU A 1 128 ? 10.887 -2.642 -4.430 1.00 92.94 128 LEU A C 1
ATOM 957 O O . LEU A 1 128 ? 11.712 -1.767 -4.663 1.00 92.94 128 LEU A O 1
ATOM 961 N N . LEU A 1 129 ? 9.665 -2.364 -3.999 1.00 93.75 129 LEU A N 1
ATOM 962 C CA . LEU A 1 129 ? 9.199 -1.034 -3.636 1.00 93.75 129 LEU A CA 1
ATOM 963 C C . LEU A 1 129 ? 9.099 -0.904 -2.121 1.00 93.75 129 LEU A C 1
ATOM 965 O O . LEU A 1 129 ? 8.849 -1.884 -1.411 1.00 93.75 129 LEU A O 1
ATOM 969 N N . ARG A 1 130 ? 9.232 0.327 -1.631 1.00 95.62 130 ARG A N 1
ATOM 970 C CA . ARG A 1 130 ? 8.940 0.680 -0.242 1.00 95.62 130 ARG A CA 1
ATOM 971 C C . ARG A 1 130 ? 8.333 2.064 -0.140 1.00 95.62 130 ARG A C 1
ATOM 973 O O . ARG A 1 130 ? 8.678 2.954 -0.915 1.00 95.62 130 ARG A O 1
ATOM 980 N N . GLY A 1 131 ? 7.515 2.283 0.876 1.00 96.31 131 GLY A N 1
ATOM 981 C CA . GLY A 1 131 ? 6.945 3.601 1.088 1.00 96.31 131 GLY A CA 1
ATOM 982 C C . GLY A 1 131 ? 6.072 3.705 2.317 1.00 96.31 131 GLY A C 1
ATOM 983 O O . GLY A 1 131 ? 6.123 2.875 3.228 1.00 96.31 131 GLY A O 1
ATOM 984 N N . VAL A 1 132 ? 5.265 4.756 2.305 1.00 98.12 132 VAL A N 1
ATOM 985 C CA . VAL A 1 132 ? 4.195 5.005 3.255 1.00 98.12 132 VAL A CA 1
ATOM 986 C C . VAL A 1 132 ? 2.882 5.259 2.526 1.00 98.12 132 VAL A C 1
ATOM 988 O O . VAL A 1 132 ? 2.873 5.637 1.353 1.00 98.12 132 VAL A O 1
ATOM 991 N N . TRP A 1 133 ? 1.771 5.079 3.230 1.00 97.25 133 TRP A N 1
ATOM 992 C CA . TRP A 1 133 ? 0.522 5.742 2.880 1.00 97.25 133 TRP A CA 1
ATOM 993 C C . TRP A 1 133 ? -0.067 6.446 4.091 1.00 97.25 133 TRP A C 1
ATOM 995 O O . TRP A 1 133 ? 0.052 5.966 5.222 1.00 97.25 133 TRP A O 1
ATOM 1005 N N . ILE A 1 134 ? -0.692 7.594 3.845 1.00 97.94 134 ILE A N 1
ATOM 1006 C CA . ILE A 1 134 ? -1.351 8.408 4.869 1.00 97.94 134 ILE A CA 1
ATOM 1007 C C . ILE A 1 134 ? -2.795 8.604 4.441 1.00 97.94 134 ILE A C 1
ATOM 1009 O O . ILE A 1 134 ? -3.054 9.163 3.378 1.00 97.94 134 ILE A O 1
ATOM 1013 N N . GLY A 1 135 ? -3.720 8.131 5.272 1.00 97.50 135 GLY A N 1
ATOM 1014 C CA . GLY A 1 135 ? -5.145 8.117 4.988 1.00 97.50 135 GLY A CA 1
ATOM 1015 C C . GLY A 1 135 ? -5.958 8.963 5.946 1.00 97.50 135 GLY A C 1
ATOM 1016 O O . GLY A 1 135 ? -5.668 9.022 7.141 1.00 97.50 135 GLY A O 1
ATOM 1017 N N . LYS A 1 136 ? -7.021 9.571 5.422 1.00 97.62 136 LYS A N 1
ATOM 1018 C CA . LYS A 1 136 ? -8.049 10.247 6.217 1.00 97.62 136 LYS A CA 1
ATOM 1019 C C . LYS A 1 136 ? -9.364 9.510 6.091 1.00 97.62 136 LYS A C 1
ATOM 1021 O O . LYS A 1 136 ? -9.727 9.059 5.006 1.00 97.62 136 LYS A O 1
ATOM 1026 N N . LYS A 1 137 ? -10.064 9.394 7.215 1.00 95.38 137 LYS A N 1
ATOM 1027 C CA . LYS A 1 137 ? -11.394 8.803 7.269 1.00 95.38 137 LYS A CA 1
ATOM 1028 C C . LYS A 1 137 ? -12.353 9.633 6.409 1.00 95.38 137 LYS A C 1
ATOM 1030 O O . LYS A 1 137 ? -12.352 10.860 6.502 1.00 95.38 137 LYS A O 1
ATOM 1035 N N . GLY A 1 138 ? -13.144 8.964 5.575 1.00 86.75 138 GLY A N 1
ATOM 1036 C CA . GLY A 1 138 ? -14.232 9.583 4.824 1.00 86.75 138 GLY A CA 1
ATOM 1037 C C . GLY A 1 138 ? -15.307 10.136 5.763 1.00 86.75 138 GLY A C 1
ATOM 1038 O O . GLY A 1 138 ? -15.518 9.592 6.851 1.00 86.75 138 GLY A O 1
ATOM 1039 N N . ASN A 1 139 ? -15.947 11.230 5.344 1.00 64.56 139 ASN A N 1
ATOM 1040 C CA . ASN A 1 139 ? -17.076 11.829 6.063 1.00 64.56 139 ASN A CA 1
ATOM 1041 C C . ASN A 1 139 ? -18.317 10.936 6.023 1.00 64.56 139 ASN A C 1
ATOM 1043 O O . ASN A 1 139 ? -18.582 10.356 4.946 1.00 64.56 139 ASN A O 1
#

Secondary structure (DSSP, 8-state):
--SEEEEEEEEEEEE-PPP-TT---------EEEEEEEEEEETTTTEEEEEEEEEEE-TTS-EEE---EEEEEEEE-TT-SEEEEEEEETT-SS-EEEEEEEESGGG-EEEEEEEEEEE-TTT--EEEEEEEEEEEE--

Organism: NCBI:txid2782568

Sequence (139 aa):
MTGSATYHAEVAGGDADPADASQFVVRPYNYLVGGTADLTFDFGAGTLAGAMDPTIYSYNDETRSLGRYEFVNTVFGVGSTQFSGQLANASLTDLGTFNGLFTGPQAAELIAQWWAPYVN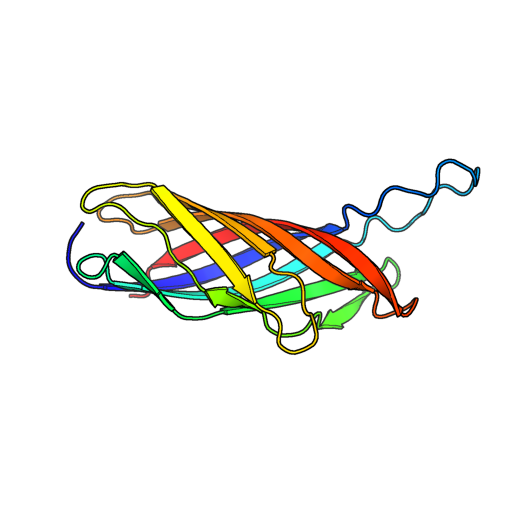PWTNESGLLRGVWIGKKGN